Protein AF-A0A2T7SNU6-F1 (afdb_monomer_lite)

Sequence (93 aa):
MTGQPVAETDPRRLDRIVTNLILNAHRHGAAPVEVMVDGTTIVVRDHGPGLGLGLTIGQAQVIGAHLTLTNANTPGGAVATLELPRQTPATPT

Secondary structure (DSSP, 8-state):
----------HHHHHHHHHHHHHHHHHHS-SPPEEEEETTEEEEE--S-S-SGGGGHHHHGGGT-EEEEEE--SS--EEEEEEPPPPPPPPP-

Radius of gyration: 14.46 Å; chains: 1; bounding box: 39×28×40 Å

pLDDT: mean 72.66, std 13.08, range [44.84, 90.44]

InterPro domains:
  IPR003594 Histidine kinase/HSP90-like ATPase domain [PF02518] (9-51)
  IPR003594 Histidine kinase/HSP90-like ATPase domain [SM00387] (9-88)
  IPR036890 Histidine kinase/HSP90-like ATPase superfamily [G3DSA:3.30.565.10] (2-86)
  IPR036890 Histidine kinase/HSP90-like ATPase superfamily [SSF55874] (4-85)

Foldseek 3Di:
DDDPQDDDWDVVLVVVLVVQQVVLLVPQFADDWDWDDDRQKIKTKGLGQQPRRVPPPPRLVVTVWDWDWDWDPPPTMIIIMTGHDHDDPDDDD

Organism: NCBI:txid1440053

Structure (mmCIF, N/CA/C/O backbone):
data_AF-A0A2T7SNU6-F1
#
_entry.id   AF-A0A2T7SNU6-F1
#
loop_
_atom_site.group_PDB
_atom_site.id
_atom_site.type_symbol
_atom_site.label_atom_id
_atom_site.label_alt_id
_atom_site.label_comp_id
_atom_site.label_asym_id
_atom_site.label_entity_id
_atom_site.label_seq_id
_atom_site.pdbx_PDB_ins_code
_atom_site.Cartn_x
_atom_site.Cartn_y
_atom_site.Cartn_z
_atom_site.occupancy
_atom_site.B_iso_or_equiv
_atom_site.auth_seq_id
_atom_site.auth_comp_id
_atom_site.auth_asym_id
_atom_site.auth_atom_id
_atom_site.pdbx_PDB_model_num
ATOM 1 N N . MET A 1 1 ? -16.118 -21.892 7.584 1.00 44.84 1 MET A N 1
ATOM 2 C CA . MET A 1 1 ? -16.302 -20.546 8.168 1.00 44.84 1 MET A CA 1
ATOM 3 C C . MET A 1 1 ? -15.985 -19.520 7.087 1.00 44.84 1 MET A C 1
ATOM 5 O O . MET A 1 1 ? -14.822 -19.222 6.881 1.00 44.84 1 MET A O 1
ATOM 9 N N . THR A 1 2 ? -16.981 -19.038 6.345 1.00 50.38 2 THR A N 1
ATOM 10 C CA . THR A 1 2 ? -16.824 -17.946 5.364 1.00 50.38 2 THR A CA 1
ATOM 11 C C . THR A 1 2 ? -17.520 -16.711 5.919 1.00 50.38 2 THR A C 1
ATOM 13 O O . THR A 1 2 ? -18.608 -16.347 5.485 1.00 50.38 2 THR A O 1
ATOM 16 N N . GLY A 1 3 ? -16.932 -16.117 6.957 1.00 49.41 3 GLY A N 1
ATOM 17 C CA . GLY A 1 3 ? -17.245 -14.729 7.279 1.00 49.41 3 GLY A CA 1
ATOM 18 C C . GLY A 1 3 ? -16.535 -13.867 6.244 1.00 49.41 3 GLY A C 1
ATOM 19 O O . GLY A 1 3 ? -15.355 -14.103 5.985 1.00 49.41 3 GLY A O 1
ATOM 20 N N . GLN A 1 4 ? -17.234 -12.917 5.620 1.00 50.62 4 GLN A N 1
ATOM 21 C CA . GLN A 1 4 ? -16.523 -11.885 4.874 1.00 50.62 4 GLN A CA 1
ATOM 22 C C . GLN A 1 4 ? -15.600 -11.175 5.867 1.00 50.62 4 GLN A C 1
ATOM 24 O O . GLN A 1 4 ? -16.062 -10.814 6.952 1.00 50.62 4 GLN A O 1
ATOM 29 N N . PRO A 1 5 ? -14.303 -11.053 5.574 1.00 55.03 5 PRO A N 1
ATOM 30 C CA . PRO A 1 5 ? -13.394 -10.378 6.476 1.00 55.03 5 PRO A CA 1
ATOM 31 C C . PRO A 1 5 ? -13.803 -8.906 6.557 1.00 55.03 5 PRO A C 1
ATOM 33 O O . PRO A 1 5 ? -13.702 -8.169 5.582 1.00 55.03 5 PRO A O 1
ATOM 36 N N . VAL A 1 6 ? -14.313 -8.494 7.718 1.00 57.16 6 VAL A N 1
ATOM 37 C CA . VAL A 1 6 ? -14.671 -7.104 8.008 1.00 57.16 6 VAL A CA 1
ATOM 38 C C . VAL A 1 6 ? -13.720 -6.605 9.089 1.00 57.16 6 VAL A C 1
ATOM 40 O O . VAL A 1 6 ? -13.648 -7.188 10.169 1.00 57.16 6 VAL A O 1
ATOM 43 N N . ALA A 1 7 ? -12.976 -5.543 8.787 1.00 65.44 7 ALA A N 1
ATOM 44 C CA . ALA A 1 7 ? -12.198 -4.793 9.767 1.00 65.44 7 ALA A CA 1
ATOM 45 C C . ALA A 1 7 ? -12.881 -3.447 10.024 1.00 65.44 7 ALA A C 1
ATOM 47 O O . ALA A 1 7 ? -13.196 -2.722 9.081 1.00 65.44 7 ALA A O 1
ATOM 48 N N . GLU A 1 8 ? -13.085 -3.093 11.291 1.00 66.44 8 GLU A N 1
ATOM 49 C CA . GLU A 1 8 ? -13.482 -1.737 11.675 1.00 66.44 8 GLU A CA 1
ATOM 50 C C . GLU A 1 8 ? -12.264 -0.808 11.527 1.00 66.44 8 GLU A C 1
ATOM 52 O O . GLU A 1 8 ? -11.247 -0.947 12.209 1.00 66.44 8 GLU A O 1
ATOM 57 N N . THR A 1 9 ? -12.326 0.105 10.559 1.00 70.62 9 THR A N 1
ATOM 58 C CA . THR A 1 9 ? -11.251 1.048 10.222 1.00 70.62 9 THR A CA 1
ATOM 59 C C . THR A 1 9 ? -11.853 2.312 9.614 1.00 70.62 9 THR A C 1
ATOM 61 O O . THR A 1 9 ? -12.925 2.257 9.019 1.00 70.62 9 THR A O 1
ATOM 64 N N . ASP A 1 10 ? -11.168 3.454 9.745 1.00 80.38 10 ASP A N 1
ATOM 65 C CA . ASP A 1 10 ? -11.557 4.703 9.075 1.00 80.38 10 ASP A CA 1
ATOM 66 C C . ASP A 1 10 ? -11.428 4.542 7.543 1.00 80.38 10 ASP A C 1
ATOM 68 O O . ASP A 1 10 ? -10.303 4.503 7.021 1.00 80.38 10 ASP A O 1
ATOM 72 N N . PRO A 1 11 ? -12.550 4.474 6.796 1.00 80.44 11 PRO A N 1
ATOM 73 C CA . PRO A 1 11 ? -12.530 4.176 5.368 1.00 80.44 11 PRO A CA 1
ATOM 74 C C . PRO A 1 11 ? -11.828 5.267 4.556 1.00 80.44 11 PRO A C 1
ATOM 76 O O . PRO A 1 11 ? -11.207 4.964 3.542 1.00 80.44 11 PRO A O 1
ATOM 79 N N . ARG A 1 12 ? -11.858 6.530 5.007 1.00 79.38 12 ARG A N 1
ATOM 80 C CA . ARG A 1 12 ? -11.197 7.639 4.300 1.00 79.38 12 ARG A CA 1
ATOM 81 C C . ARG A 1 12 ? -9.683 7.528 4.393 1.00 79.38 12 ARG A C 1
ATOM 83 O O . ARG A 1 12 ? -8.966 7.870 3.456 1.00 79.38 12 ARG A O 1
ATOM 90 N N . ARG A 1 13 ? -9.180 7.075 5.542 1.00 77.94 13 ARG A N 1
ATOM 91 C CA . ARG A 1 13 ? -7.741 6.870 5.735 1.00 77.94 13 ARG A CA 1
ATOM 92 C C . ARG A 1 13 ? -7.253 5.645 4.982 1.00 77.94 13 ARG A C 1
ATOM 94 O O . ARG A 1 13 ? -6.194 5.726 4.365 1.00 77.94 13 ARG A O 1
ATOM 101 N N . LEU A 1 14 ? -8.026 4.559 4.997 1.00 82.44 14 LEU A N 1
ATOM 102 C CA . LEU A 1 14 ? -7.726 3.366 4.211 1.00 82.44 14 LEU A CA 1
ATOM 103 C C . LEU A 1 14 ? -7.647 3.691 2.716 1.00 82.44 14 LEU A C 1
ATOM 105 O O . LEU A 1 14 ? -6.631 3.401 2.089 1.00 82.44 14 LEU A O 1
ATOM 109 N N . ASP A 1 15 ? -8.669 4.363 2.182 1.00 85.25 15 ASP A N 1
ATOM 110 C CA . ASP A 1 15 ? -8.714 4.824 0.791 1.00 85.25 15 ASP A CA 1
ATOM 111 C C . ASP A 1 15 ? -7.473 5.648 0.427 1.00 85.25 15 ASP A C 1
ATOM 113 O O . ASP A 1 15 ? -6.795 5.376 -0.567 1.00 85.25 15 ASP A O 1
ATOM 117 N N . ARG A 1 16 ? -7.092 6.590 1.297 1.00 84.44 16 ARG A N 1
ATOM 118 C CA . ARG A 1 16 ? -5.901 7.417 1.094 1.00 84.44 16 ARG A CA 1
ATOM 119 C C . ARG A 1 16 ? -4.606 6.601 1.080 1.00 84.44 16 ARG A C 1
ATOM 121 O O . ARG A 1 16 ? -3.743 6.862 0.245 1.00 84.44 16 ARG A O 1
ATOM 128 N N . ILE A 1 17 ? -4.440 5.644 1.995 1.00 83.50 17 ILE A N 1
ATOM 129 C CA . ILE A 1 17 ? -3.234 4.801 2.061 1.00 83.50 17 ILE A CA 1
ATOM 130 C C . ILE A 1 17 ? -3.130 3.938 0.805 1.00 83.50 17 ILE A C 1
ATOM 132 O O . ILE A 1 17 ? -2.091 3.952 0.149 1.00 83.50 17 ILE A O 1
ATOM 136 N N . VAL A 1 18 ? -4.205 3.239 0.439 1.00 85.38 18 VAL A N 1
ATOM 137 C CA . VAL A 1 18 ? -4.232 2.363 -0.740 1.00 85.38 18 VAL A CA 1
ATOM 138 C C . VAL A 1 18 ? -3.994 3.168 -2.016 1.00 85.38 18 VAL A C 1
ATOM 140 O O . VAL A 1 18 ? -3.144 2.799 -2.826 1.00 85.38 18 VAL A O 1
ATOM 143 N N . THR A 1 19 ? -4.656 4.317 -2.159 1.00 86.38 19 THR A N 1
ATOM 144 C CA . THR A 1 19 ? -4.455 5.226 -3.295 1.00 86.38 19 THR A CA 1
ATOM 145 C C . THR A 1 19 ? -3.002 5.679 -3.401 1.00 86.38 19 THR A C 1
ATOM 147 O O . THR A 1 19 ? -2.430 5.649 -4.489 1.00 86.38 19 THR A O 1
ATOM 150 N N . ASN A 1 20 ? -2.369 6.052 -2.286 1.00 85.31 20 ASN A N 1
ATOM 151 C CA . ASN A 1 20 ? -0.960 6.439 -2.294 1.00 85.31 20 ASN A CA 1
ATOM 152 C C . ASN A 1 20 ? -0.050 5.281 -2.723 1.00 85.31 20 ASN A C 1
ATOM 154 O O . ASN A 1 20 ? 0.849 5.494 -3.531 1.00 85.31 20 ASN A O 1
ATOM 158 N N . LEU A 1 21 ? -0.290 4.062 -2.228 1.00 84.31 21 LEU A N 1
ATOM 159 C CA . LEU A 1 21 ? 0.501 2.887 -2.608 1.00 84.31 21 LEU A CA 1
ATOM 160 C C . LEU A 1 21 ? 0.393 2.597 -4.110 1.00 84.31 21 LEU A C 1
ATOM 162 O O . LEU A 1 21 ? 1.414 2.421 -4.772 1.00 84.31 21 LEU A O 1
ATOM 166 N N . ILE A 1 22 ? -0.821 2.619 -4.663 1.00 85.25 22 ILE A N 1
ATOM 167 C CA . ILE A 1 22 ? -1.060 2.370 -6.091 1.00 85.25 22 ILE A CA 1
ATOM 168 C C . ILE A 1 22 ? -0.450 3.481 -6.951 1.00 85.25 22 ILE A C 1
ATOM 170 O O . ILE A 1 22 ? 0.212 3.200 -7.950 1.00 85.25 22 ILE A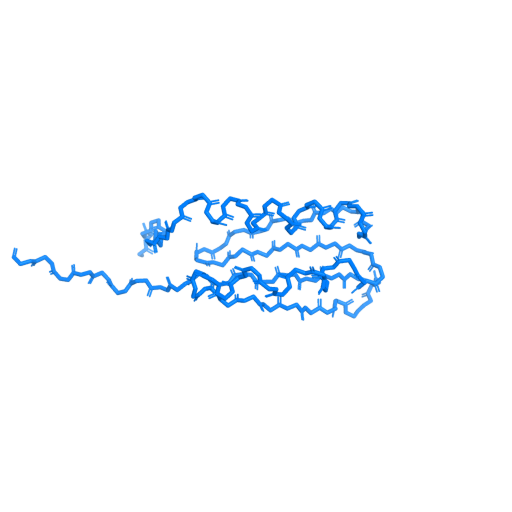 O 1
ATOM 174 N N . LEU A 1 23 ? -0.631 4.749 -6.570 1.00 84.00 23 LEU A N 1
ATOM 175 C CA . LEU A 1 23 ? -0.048 5.874 -7.303 1.00 84.00 23 LEU A CA 1
ATOM 176 C C . LEU A 1 23 ? 1.481 5.837 -7.277 1.00 84.00 23 LEU A C 1
ATOM 178 O O . LEU A 1 23 ? 2.104 6.136 -8.295 1.00 84.00 23 LEU A O 1
ATOM 182 N N . ASN A 1 24 ? 2.086 5.449 -6.156 1.00 81.88 24 ASN A N 1
ATOM 183 C CA . ASN A 1 24 ? 3.533 5.282 -6.067 1.00 81.88 24 ASN A CA 1
ATOM 184 C C . ASN A 1 24 ? 4.023 4.139 -6.956 1.00 81.88 24 ASN A C 1
ATOM 186 O O . ASN A 1 24 ? 4.959 4.340 -7.728 1.00 81.88 24 ASN A O 1
ATOM 190 N N . ALA A 1 25 ? 3.362 2.980 -6.899 1.00 81.25 25 ALA A N 1
ATOM 191 C CA . ALA A 1 25 ? 3.664 1.838 -7.757 1.00 81.25 25 ALA A CA 1
ATOM 192 C C . ALA A 1 25 ? 3.577 2.215 -9.245 1.00 81.25 25 ALA A C 1
ATOM 194 O O . ALA A 1 25 ? 4.444 1.852 -10.034 1.00 81.25 25 ALA A O 1
ATOM 195 N N . HIS A 1 26 ? 2.573 3.009 -9.630 1.00 81.62 26 HIS A N 1
ATOM 196 C CA . HIS A 1 26 ? 2.388 3.437 -11.014 1.00 81.62 26 HIS A CA 1
ATOM 197 C C . HIS A 1 26 ? 3.410 4.486 -11.477 1.00 81.62 26 HIS A C 1
ATOM 199 O O . HIS A 1 26 ? 3.884 4.424 -12.607 1.00 81.62 26 HIS A O 1
ATOM 205 N N . ARG A 1 27 ? 3.746 5.469 -10.630 1.00 79.94 27 ARG A N 1
ATOM 206 C CA . ARG A 1 27 ? 4.668 6.562 -10.997 1.00 79.94 27 ARG A CA 1
ATOM 207 C C . ARG A 1 27 ? 6.137 6.163 -10.935 1.00 79.94 27 ARG A C 1
ATOM 209 O O . ARG A 1 27 ? 6.941 6.710 -11.684 1.00 79.94 27 ARG A O 1
ATOM 216 N N . HIS A 1 28 ? 6.488 5.294 -9.992 1.00 75.94 28 HIS A N 1
ATOM 217 C CA . HIS A 1 28 ? 7.878 5.009 -9.634 1.00 75.94 28 HIS A CA 1
ATOM 218 C C . HIS A 1 28 ? 8.255 3.529 -9.771 1.00 75.94 28 HIS A C 1
ATOM 220 O O . HIS A 1 28 ? 9.444 3.211 -9.775 1.00 75.94 28 HIS A O 1
ATOM 226 N N . GLY A 1 29 ? 7.272 2.632 -9.855 1.00 76.62 29 GLY A N 1
ATOM 227 C CA . GLY A 1 29 ? 7.485 1.218 -10.137 1.00 76.62 29 GLY A CA 1
ATOM 228 C C . GLY A 1 29 ? 7.515 0.922 -11.637 1.00 76.62 29 GLY A C 1
ATOM 229 O O . GLY A 1 29 ? 7.651 1.816 -12.473 1.00 76.62 29 GLY A O 1
ATOM 230 N N . ALA A 1 30 ? 7.374 -0.356 -11.979 1.00 79.81 30 ALA A N 1
ATOM 231 C CA . ALA A 1 30 ? 7.152 -0.803 -13.348 1.00 79.81 30 ALA A CA 1
ATOM 232 C C . ALA A 1 30 ? 5.881 -1.646 -13.422 1.00 79.81 30 ALA A C 1
ATOM 234 O O . ALA A 1 30 ? 5.578 -2.420 -12.511 1.00 79.81 30 ALA A O 1
ATOM 235 N N . ALA A 1 31 ? 5.149 -1.479 -14.522 1.00 78.56 31 ALA A N 1
ATOM 236 C CA . ALA A 1 31 ? 3.973 -2.279 -14.811 1.00 78.56 31 ALA A CA 1
ATOM 237 C C . ALA A 1 31 ? 4.355 -3.754 -15.078 1.00 78.56 31 ALA A C 1
ATOM 239 O O . ALA A 1 31 ? 5.437 -4.009 -15.610 1.00 78.56 31 ALA A O 1
ATOM 240 N N . PRO A 1 32 ? 3.456 -4.711 -14.785 1.00 86.94 32 PRO A N 1
ATOM 241 C CA . PRO A 1 32 ? 2.117 -4.509 -14.223 1.00 86.94 32 PRO A CA 1
ATOM 242 C C . PRO A 1 32 ? 2.148 -4.148 -12.729 1.00 86.94 32 PRO A C 1
ATOM 244 O O . PRO A 1 32 ? 3.003 -4.614 -11.991 1.00 86.94 32 PRO A O 1
ATOM 247 N N . VAL A 1 33 ? 1.204 -3.320 -12.273 1.00 86.00 33 VAL A N 1
ATOM 248 C CA . VAL A 1 33 ? 0.962 -3.148 -10.831 1.00 86.00 33 VAL A CA 1
ATOM 249 C C . VAL A 1 33 ? -0.100 -4.159 -10.422 1.00 86.00 33 VAL A C 1
ATOM 251 O O . VAL A 1 33 ? -1.205 -4.148 -10.962 1.00 86.00 33 VAL A O 1
ATOM 254 N N . GLU A 1 34 ? 0.238 -5.030 -9.482 1.00 88.62 34 GLU A N 1
ATOM 255 C CA . GLU A 1 34 ? -0.637 -6.086 -8.980 1.00 88.62 34 GLU A CA 1
ATOM 256 C C . GLU A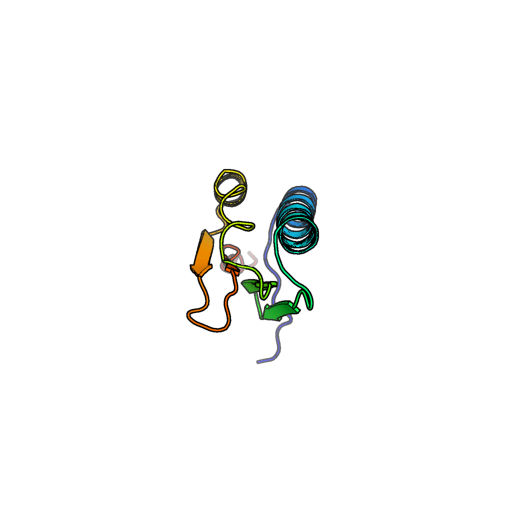 1 34 ? -1.178 -5.692 -7.603 1.00 88.62 34 GLU A C 1
ATOM 258 O O . GLU A 1 34 ? -0.423 -5.264 -6.729 1.00 88.62 34 GLU A O 1
ATOM 263 N N . VAL A 1 35 ? -2.491 -5.838 -7.404 1.00 89.88 35 VAL A N 1
ATOM 264 C CA . VAL A 1 35 ? -3.153 -5.574 -6.121 1.00 89.88 35 VAL A CA 1
ATOM 265 C C . VAL A 1 35 ? -3.911 -6.819 -5.688 1.00 89.88 35 VAL A C 1
ATOM 267 O O . VAL A 1 35 ? -4.761 -7.321 -6.422 1.00 89.88 35 VAL A O 1
ATOM 270 N N . MET A 1 36 ? -3.615 -7.300 -4.486 1.00 90.44 36 MET A N 1
ATOM 271 C CA . MET A 1 36 ? -4.276 -8.441 -3.862 1.00 90.44 36 MET A CA 1
ATOM 272 C C . MET A 1 36 ? -4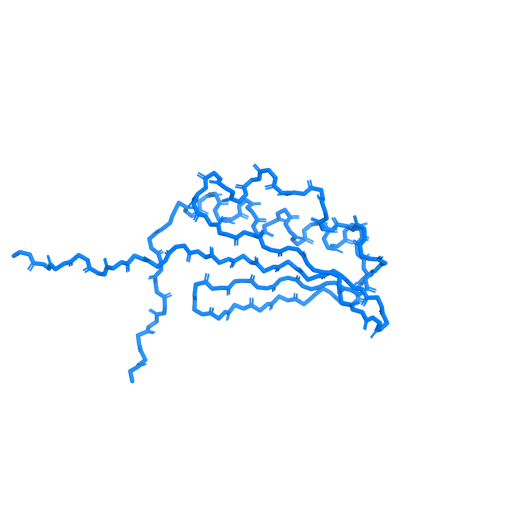.889 -8.014 -2.531 1.00 90.44 36 MET A C 1
ATOM 274 O O . MET A 1 36 ? -4.271 -7.279 -1.763 1.00 90.44 36 MET A O 1
ATOM 278 N N . VAL A 1 37 ? -6.100 -8.493 -2.256 1.00 89.81 37 VAL A N 1
ATOM 279 C CA . VAL A 1 37 ? -6.787 -8.297 -0.977 1.00 89.81 37 VAL A CA 1
ATOM 280 C C . VAL A 1 37 ? -7.141 -9.670 -0.427 1.00 89.81 37 VAL A C 1
ATOM 282 O O . VAL A 1 37 ? -7.863 -10.425 -1.075 1.00 89.81 37 VAL A O 1
ATOM 285 N N . ASP A 1 38 ? -6.630 -9.981 0.758 1.00 86.31 38 ASP A N 1
ATOM 286 C CA . ASP A 1 38 ? -6.940 -11.201 1.494 1.00 86.31 38 ASP A CA 1
ATOM 287 C C . ASP A 1 38 ? -7.218 -10.855 2.954 1.00 86.31 38 ASP A C 1
ATOM 289 O O . ASP A 1 38 ? -6.342 -10.392 3.685 1.00 86.31 38 ASP A O 1
ATOM 293 N N . GLY A 1 39 ? -8.455 -11.053 3.402 1.00 85.62 39 GLY A N 1
ATOM 294 C CA . GLY A 1 39 ? -8.786 -10.771 4.787 1.00 85.62 39 GLY A CA 1
ATOM 295 C C . GLY A 1 39 ? -8.679 -9.282 5.126 1.00 85.62 39 GL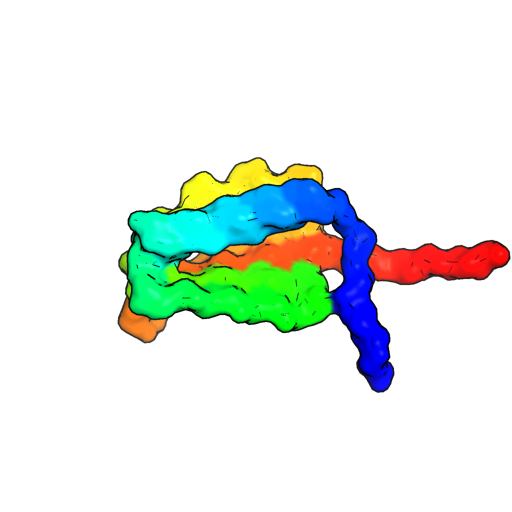Y A C 1
ATOM 296 O O . GLY A 1 39 ? -9.335 -8.420 4.546 1.00 85.62 39 GLY A O 1
ATOM 297 N N . THR A 1 40 ? -7.819 -9.008 6.101 1.00 86.00 40 THR A N 1
ATOM 298 C CA . THR A 1 40 ? -7.424 -7.670 6.548 1.00 86.00 40 THR A CA 1
ATOM 299 C C . THR A 1 40 ? -6.090 -7.233 5.941 1.00 86.00 40 THR A C 1
ATOM 301 O O . THR A 1 40 ? -5.499 -6.264 6.412 1.00 86.00 40 THR A O 1
ATOM 304 N N . THR A 1 41 ? -5.601 -7.950 4.929 1.00 85.81 41 THR A N 1
ATOM 305 C CA . THR A 1 41 ? -4.294 -7.746 4.309 1.00 85.81 41 THR A CA 1
ATOM 306 C C . THR A 1 41 ? -4.458 -7.271 2.871 1.00 85.81 41 THR A C 1
ATOM 308 O O . THR A 1 41 ? -5.164 -7.882 2.069 1.00 85.81 41 THR A O 1
ATOM 311 N N . ILE A 1 42 ? -3.781 -6.179 2.531 1.00 89.00 42 ILE A N 1
ATOM 312 C CA . ILE A 1 42 ? -3.707 -5.635 1.174 1.00 89.00 42 ILE A CA 1
ATOM 313 C C . ILE A 1 42 ? -2.251 -5.689 0.729 1.00 89.00 42 ILE A C 1
ATOM 315 O O . ILE A 1 42 ? -1.372 -5.184 1.424 1.00 89.00 42 ILE A O 1
ATOM 319 N N . VAL A 1 43 ? -1.995 -6.277 -0.434 1.00 88.06 43 VAL A N 1
ATOM 320 C CA . VAL A 1 43 ? -0.662 -6.357 -1.033 1.00 88.06 43 VAL A CA 1
ATOM 321 C C . VAL A 1 43 ? -0.663 -5.585 -2.344 1.00 88.06 43 VAL A C 1
ATOM 323 O O . VAL A 1 43 ? -1.478 -5.860 -3.220 1.00 88.06 43 VAL A O 1
ATOM 326 N N . VAL A 1 44 ? 0.258 -4.634 -2.483 1.00 87.81 44 VAL A N 1
ATOM 327 C CA . VAL A 1 44 ? 0.525 -3.918 -3.736 1.00 87.81 44 VAL A CA 1
ATOM 328 C C . VAL A 1 44 ? 1.929 -4.278 -4.193 1.00 87.81 44 VAL A C 1
ATOM 330 O O . VAL A 1 44 ? 2.887 -4.083 -3.445 1.00 87.81 44 VAL A O 1
ATOM 333 N N . ARG A 1 45 ? 2.053 -4.798 -5.412 1.00 85.56 45 ARG A N 1
ATOM 334 C CA . ARG A 1 45 ? 3.326 -5.196 -6.011 1.00 85.56 45 ARG A CA 1
ATOM 335 C C . ARG A 1 45 ? 3.569 -4.446 -7.313 1.00 85.56 45 ARG A C 1
ATOM 337 O O . ARG A 1 45 ? 2.692 -4.386 -8.169 1.00 85.56 45 ARG A O 1
ATOM 344 N N . ASP A 1 46 ? 4.780 -3.927 -7.468 1.00 83.56 46 ASP A N 1
ATOM 345 C CA . ASP A 1 46 ? 5.320 -3.470 -8.749 1.00 83.56 46 ASP A CA 1
ATOM 346 C C . ASP A 1 46 ? 6.542 -4.307 -9.150 1.00 83.56 46 ASP A C 1
ATOM 348 O O . ASP A 1 46 ? 7.095 -5.048 -8.335 1.00 83.56 46 ASP A O 1
ATOM 352 N N . HIS A 1 47 ? 6.960 -4.192 -10.412 1.00 80.69 47 HIS A N 1
ATOM 353 C CA . HIS A 1 47 ? 8.150 -4.868 -10.958 1.00 80.69 47 HIS A CA 1
ATOM 354 C C . HIS A 1 47 ? 9.293 -3.880 -11.234 1.00 80.69 47 HIS A C 1
ATOM 356 O O . HIS A 1 47 ? 10.161 -4.111 -12.074 1.00 80.69 47 HIS A O 1
ATOM 362 N N . GLY A 1 48 ? 9.266 -2.722 -10.570 1.00 73.12 48 GLY A N 1
ATOM 363 C CA . GLY A 1 48 ? 10.271 -1.676 -10.708 1.00 73.12 48 GLY A CA 1
ATOM 364 C C . GLY A 1 48 ? 11.539 -1.967 -9.899 1.00 73.12 48 GLY A C 1
ATOM 365 O O . GLY A 1 48 ? 11.645 -2.974 -9.210 1.00 73.12 48 GLY A O 1
ATOM 366 N N . PRO A 1 49 ? 12.535 -1.074 -9.904 1.00 65.88 49 PRO A N 1
ATOM 367 C CA . PRO A 1 49 ? 13.826 -1.306 -9.246 1.00 65.88 49 PRO A CA 1
ATOM 368 C C . PRO A 1 49 ? 13.789 -1.287 -7.699 1.00 65.88 49 PRO A C 1
ATOM 370 O O . PRO A 1 49 ? 14.843 -1.264 -7.072 1.00 65.88 49 PRO A O 1
ATOM 373 N N . GLY A 1 50 ? 12.609 -1.278 -7.063 1.00 61.69 50 GLY A N 1
ATOM 374 C CA . GLY A 1 50 ? 12.464 -1.324 -5.599 1.00 61.69 50 GLY A CA 1
ATOM 375 C C . GLY A 1 50 ? 12.490 0.037 -4.882 1.00 61.69 50 GLY A C 1
ATOM 376 O O . GLY A 1 50 ? 12.404 0.097 -3.661 1.00 61.69 50 GLY A O 1
ATOM 377 N N . LEU A 1 51 ? 12.600 1.154 -5.614 1.00 57.69 51 LEU A N 1
ATOM 378 C CA . LEU A 1 51 ? 12.760 2.502 -5.032 1.00 57.69 51 LEU A CA 1
ATOM 379 C C . LEU A 1 51 ? 11.434 3.265 -4.815 1.00 57.69 51 LEU A C 1
ATOM 381 O O . LEU A 1 51 ? 11.420 4.267 -4.103 1.00 57.69 51 LEU A O 1
ATOM 385 N N . GLY A 1 52 ? 10.322 2.813 -5.411 1.00 57.75 52 GLY A N 1
ATOM 386 C CA . GLY A 1 52 ? 9.067 3.577 -5.487 1.00 57.75 52 GLY A CA 1
ATOM 387 C C . GLY A 1 52 ? 8.161 3.521 -4.252 1.00 57.75 52 GLY A C 1
ATOM 388 O O . GLY A 1 52 ? 7.483 4.501 -3.949 1.00 57.75 52 GLY A O 1
ATOM 389 N N . LEU A 1 53 ? 8.159 2.410 -3.507 1.00 61.31 53 LEU A N 1
ATOM 390 C CA . LEU A 1 53 ? 7.240 2.219 -2.371 1.00 61.31 53 LEU A CA 1
ATOM 391 C C . LEU A 1 53 ? 7.790 2.741 -1.031 1.00 61.31 53 LEU A C 1
ATOM 393 O O . LEU A 1 53 ? 7.020 2.950 -0.094 1.00 61.31 53 LEU A O 1
ATOM 397 N N . GLY A 1 54 ? 9.095 3.030 -0.945 1.00 54.16 54 GLY A N 1
ATOM 398 C CA . GLY A 1 54 ? 9.772 3.532 0.264 1.00 54.16 54 GLY A CA 1
ATOM 399 C C . GLY A 1 54 ? 9.303 4.907 0.756 1.00 54.16 54 GLY A C 1
ATOM 400 O O . GLY A 1 54 ? 9.514 5.254 1.917 1.00 54.16 54 GLY A O 1
ATOM 401 N N . LEU A 1 55 ? 8.630 5.692 -0.090 1.00 52.06 55 LEU A N 1
ATOM 402 C CA . LEU A 1 55 ? 8.293 7.090 0.197 1.00 52.06 55 LEU A CA 1
ATOM 403 C C . LEU A 1 55 ? 6.994 7.288 1.008 1.00 52.06 55 LEU A C 1
ATOM 405 O O . LEU A 1 55 ? 6.528 8.417 1.141 1.00 52.06 55 LEU A O 1
ATOM 409 N N . THR A 1 56 ? 6.361 6.242 1.562 1.00 52.31 56 THR A N 1
ATOM 410 C CA . THR A 1 56 ? 5.056 6.388 2.267 1.00 52.31 56 THR A CA 1
ATOM 411 C C . THR A 1 56 ? 4.957 5.675 3.621 1.00 52.31 56 THR A C 1
ATOM 413 O O . THR A 1 56 ? 3.865 5.485 4.154 1.00 52.31 56 THR A O 1
ATOM 416 N N . ILE A 1 57 ? 6.092 5.385 4.266 1.00 55.81 57 ILE A N 1
ATOM 417 C CA . ILE A 1 57 ? 6.126 4.774 5.613 1.00 55.81 57 ILE A CA 1
ATOM 418 C C . ILE A 1 57 ? 5.323 5.598 6.651 1.00 55.81 57 ILE A C 1
ATOM 420 O O . ILE A 1 57 ? 4.735 5.042 7.574 1.00 55.81 57 ILE A O 1
ATOM 424 N N . GLY A 1 58 ? 5.193 6.917 6.468 1.00 54.50 58 GLY A N 1
ATOM 425 C CA . GLY A 1 58 ? 4.591 7.813 7.463 1.00 54.50 58 GLY A CA 1
ATOM 426 C C . GLY A 1 58 ? 3.060 7.802 7.621 1.00 54.50 58 GLY A C 1
ATOM 427 O O . GLY A 1 58 ? 2.570 8.503 8.502 1.00 54.50 58 GLY A O 1
ATOM 428 N N . GLN A 1 59 ? 2.271 7.096 6.795 1.00 55.09 59 GLN A N 1
ATOM 429 C CA . GLN A 1 59 ? 0.790 7.178 6.860 1.00 55.09 59 GLN A CA 1
ATOM 430 C C . GLN A 1 59 ? 0.095 5.937 7.439 1.00 55.09 59 GLN A C 1
ATOM 432 O O . GLN A 1 59 ? -0.989 6.071 8.003 1.00 55.09 59 GLN A O 1
ATOM 437 N N . ALA A 1 60 ? 0.702 4.750 7.359 1.00 57.16 60 ALA A N 1
ATOM 438 C CA . ALA A 1 60 ? 0.067 3.513 7.829 1.00 57.16 60 ALA A CA 1
ATOM 439 C C . ALA A 1 60 ? -0.053 3.435 9.361 1.00 57.16 60 ALA A C 1
ATOM 441 O O . ALA A 1 60 ? -1.086 3.013 9.882 1.00 57.16 60 ALA A O 1
ATOM 442 N N . GLN A 1 61 ? 0.944 3.955 10.089 1.00 58.47 61 GLN A N 1
ATOM 443 C CA . GLN A 1 61 ? 0.925 3.982 11.557 1.00 58.47 61 GLN A CA 1
ATOM 444 C C . GLN A 1 61 ? -0.240 4.807 12.126 1.00 58.47 61 GLN A C 1
ATOM 446 O O . GLN A 1 61 ? -0.681 4.559 13.244 1.00 58.47 61 GLN A O 1
ATOM 451 N N . VAL A 1 62 ? -0.778 5.758 11.356 1.00 59.50 62 VAL A N 1
ATOM 452 C CA . VAL A 1 62 ? -1.831 6.678 11.815 1.00 59.50 62 VAL A CA 1
ATOM 453 C C . VAL A 1 62 ? -3.166 5.961 12.065 1.00 59.50 62 VAL A C 1
ATOM 455 O O . VAL A 1 62 ? -3.998 6.471 12.809 1.00 59.50 62 VAL A O 1
ATOM 458 N N . ILE A 1 63 ? -3.373 4.777 11.482 1.00 67.50 63 ILE A N 1
ATOM 459 C CA . ILE A 1 63 ? -4.576 3.952 11.696 1.00 67.50 63 ILE A CA 1
ATOM 460 C C . ILE A 1 63 ? -4.297 2.662 12.476 1.00 67.50 63 ILE A C 1
ATOM 462 O O . ILE A 1 63 ? -5.143 1.776 12.514 1.00 67.50 63 ILE A O 1
ATOM 466 N N . GLY A 1 64 ? -3.105 2.523 13.067 1.00 68.69 64 GLY A N 1
ATOM 467 C CA . GLY A 1 64 ? -2.693 1.275 13.716 1.00 68.69 64 GLY A CA 1
ATOM 468 C C . GLY A 1 64 ? -2.509 0.101 12.745 1.00 68.69 64 GLY A C 1
ATOM 469 O O . GLY A 1 64 ? -2.418 -1.039 13.191 1.00 68.69 64 GLY A O 1
ATOM 470 N N . ALA A 1 65 ? -2.456 0.366 11.435 1.00 75.06 65 ALA A N 1
ATOM 471 C CA . ALA A 1 65 ? -2.150 -0.639 10.428 1.00 75.06 65 ALA A CA 1
ATOM 472 C C . ALA A 1 65 ? -0.637 -0.849 10.336 1.00 75.06 65 ALA A C 1
ATOM 474 O O . ALA A 1 65 ? 0.150 0.103 10.409 1.00 75.06 65 ALA A O 1
ATOM 475 N N . HIS A 1 66 ? -0.230 -2.101 10.156 1.00 79.19 66 HIS A N 1
ATOM 476 C CA . HIS A 1 66 ? 1.163 -2.443 9.931 1.00 79.19 66 HIS A CA 1
ATOM 477 C C . HIS A 1 66 ? 1.449 -2.392 8.431 1.00 79.19 66 HIS A C 1
ATOM 479 O O . HIS A 1 66 ? 0.813 -3.096 7.655 1.00 79.19 66 HIS A O 1
ATOM 485 N N . LEU A 1 67 ? 2.378 -1.533 8.011 1.00 81.19 67 LEU A N 1
ATOM 486 C CA . LEU A 1 67 ? 2.855 -1.493 6.631 1.00 81.19 67 LEU A CA 1
ATOM 487 C C . LEU A 1 67 ? 4.271 -2.050 6.584 1.00 81.19 67 LEU A C 1
ATOM 489 O O . LEU A 1 67 ? 5.190 -1.464 7.156 1.00 81.19 67 LEU A O 1
ATOM 493 N N . THR A 1 68 ? 4.443 -3.146 5.860 1.00 81.12 68 THR A N 1
ATOM 494 C CA . THR A 1 68 ? 5.747 -3.724 5.553 1.00 81.12 68 THR A CA 1
ATOM 495 C C . THR A 1 68 ? 6.088 -3.440 4.098 1.00 81.12 68 THR A C 1
ATOM 497 O O . THR A 1 68 ? 5.272 -3.656 3.205 1.00 81.12 68 THR A O 1
ATOM 500 N N . LEU A 1 69 ? 7.306 -2.964 3.855 1.00 75.50 69 LEU A N 1
ATOM 501 C CA . LEU A 1 69 ? 7.852 -2.787 2.515 1.00 75.50 69 LEU A CA 1
ATOM 502 C C . LEU A 1 69 ? 8.987 -3.781 2.325 1.00 75.50 69 LEU A C 1
ATOM 504 O O . LEU A 1 69 ? 9.924 -3.815 3.122 1.00 75.50 69 LEU A O 1
ATOM 508 N N . THR A 1 70 ? 8.908 -4.580 1.270 1.00 75.62 70 THR A N 1
ATOM 509 C CA . THR A 1 70 ? 9.964 -5.526 0.909 1.00 75.62 70 THR A CA 1
ATOM 510 C C . THR A 1 70 ? 10.323 -5.360 -0.556 1.00 75.62 70 THR A C 1
ATOM 512 O O . THR A 1 70 ? 9.453 -5.112 -1.389 1.00 75.62 70 THR A O 1
ATOM 515 N N . ASN A 1 71 ? 11.606 -5.498 -0.880 1.00 66.38 71 ASN A N 1
ATOM 516 C CA . ASN A 1 71 ? 12.022 -5.633 -2.268 1.00 66.38 71 ASN A CA 1
ATOM 517 C C . ASN A 1 71 ?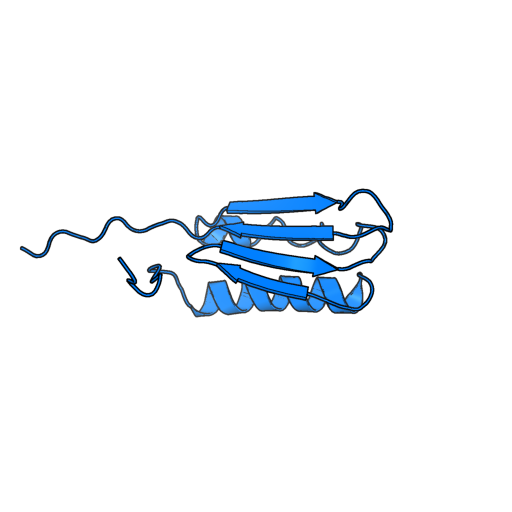 11.843 -7.096 -2.678 1.00 66.38 71 ASN A C 1
ATOM 519 O O . ASN A 1 71 ? 12.365 -7.999 -2.020 1.00 66.38 71 ASN A O 1
ATOM 523 N N . ALA A 1 72 ? 11.112 -7.333 -3.764 1.00 63.62 72 ALA A N 1
ATOM 524 C CA . ALA A 1 72 ? 11.074 -8.634 -4.405 1.00 63.62 72 ALA A CA 1
ATOM 525 C C . ALA A 1 72 ? 12.436 -8.857 -5.076 1.00 63.62 72 ALA A C 1
ATOM 527 O O . ALA A 1 72 ? 12.789 -8.190 -6.049 1.00 63.62 72 ALA A O 1
ATOM 528 N N . ASN A 1 73 ? 13.241 -9.773 -4.538 1.00 55.16 73 ASN A N 1
ATOM 529 C CA . ASN A 1 73 ? 14.528 -10.105 -5.137 1.00 55.16 73 ASN A CA 1
ATOM 530 C C . ASN A 1 73 ? 14.317 -10.847 -6.470 1.00 55.16 73 ASN A C 1
ATOM 532 O O . ASN A 1 73 ? 14.181 -12.063 -6.499 1.00 55.16 73 ASN A O 1
ATOM 536 N N . THR A 1 74 ? 14.403 -10.077 -7.556 1.00 50.59 74 THR A N 1
ATOM 537 C CA . THR A 1 74 ? 14.650 -10.444 -8.967 1.00 50.59 74 THR A CA 1
ATOM 538 C C . THR A 1 74 ? 13.522 -11.165 -9.736 1.00 50.59 74 THR A C 1
ATOM 540 O O . THR A 1 74 ? 13.099 -12.241 -9.319 1.00 50.59 74 THR A O 1
ATOM 543 N N . PRO A 1 75 ? 13.079 -10.627 -10.901 1.00 51.66 75 PRO A N 1
ATOM 544 C CA . PRO A 1 75 ? 13.613 -9.464 -11.621 1.00 51.66 75 PRO A CA 1
ATOM 545 C C . PRO A 1 75 ? 12.979 -8.154 -11.123 1.00 51.66 75 PRO A C 1
ATOM 547 O O . PRO A 1 75 ? 11.992 -7.698 -11.677 1.00 51.66 75 PRO A O 1
ATOM 550 N N . GLY A 1 76 ? 13.556 -7.541 -10.082 1.00 66.81 76 GLY A N 1
ATOM 551 C CA . GLY A 1 76 ? 13.056 -6.309 -9.476 1.00 66.81 76 GLY A CA 1
ATOM 552 C C . GLY A 1 76 ? 11.666 -6.424 -8.840 1.00 66.81 76 GLY A C 1
ATOM 553 O O . GLY A 1 76 ? 10.925 -7.386 -9.028 1.00 66.81 76 GLY A O 1
ATOM 554 N N . GLY A 1 77 ? 11.330 -5.409 -8.058 1.00 71.00 77 GLY A N 1
ATOM 555 C CA . GLY A 1 77 ? 9.981 -5.137 -7.589 1.00 71.00 77 GLY A CA 1
ATOM 556 C C . GLY A 1 77 ? 9.954 -4.652 -6.154 1.00 71.00 77 GLY A C 1
ATOM 557 O O . GLY A 1 77 ? 10.799 -5.028 -5.340 1.00 71.00 77 GLY A O 1
ATOM 558 N N . ALA A 1 78 ? 8.961 -3.838 -5.825 1.00 79.50 78 ALA A N 1
ATOM 559 C CA . ALA A 1 78 ? 8.607 -3.566 -4.444 1.00 79.50 78 ALA A CA 1
ATOM 560 C C . ALA A 1 78 ? 7.253 -4.208 -4.127 1.00 79.50 78 ALA A C 1
ATOM 562 O O . ALA A 1 78 ? 6.342 -4.232 -4.953 1.00 79.50 78 ALA A O 1
ATOM 563 N N . VAL A 1 79 ? 7.142 -4.753 -2.920 1.00 83.56 79 VAL A N 1
ATOM 564 C CA . VAL A 1 79 ? 5.918 -5.324 -2.365 1.00 83.56 79 VAL A CA 1
ATOM 565 C C . VAL A 1 79 ? 5.601 -4.551 -1.095 1.00 83.56 79 VAL A C 1
ATOM 567 O O . VAL A 1 79 ? 6.377 -4.570 -0.135 1.00 83.56 79 VAL A O 1
ATOM 570 N N . ALA A 1 80 ? 4.468 -3.861 -1.105 1.00 85.44 80 ALA A N 1
ATOM 571 C CA . ALA A 1 80 ? 3.888 -3.224 0.062 1.00 85.44 80 ALA A CA 1
ATOM 572 C C . ALA A 1 80 ? 2.772 -4.106 0.615 1.00 85.44 80 ALA A C 1
ATOM 574 O O . ALA A 1 80 ? 1.775 -4.336 -0.064 1.00 85.44 80 ALA A O 1
ATOM 575 N N . THR A 1 81 ? 2.932 -4.558 1.853 1.00 87.00 81 THR A N 1
ATOM 576 C CA . THR A 1 81 ? 1.929 -5.333 2.585 1.00 87.00 81 THR A CA 1
ATOM 577 C C . THR A 1 81 ? 1.346 -4.454 3.679 1.00 87.00 81 THR A C 1
ATOM 579 O O . THR A 1 81 ? 2.061 -4.049 4.592 1.00 87.00 81 THR A O 1
ATOM 582 N N . LEU A 1 82 ? 0.059 -4.138 3.576 1.00 86.50 82 LEU A N 1
ATOM 583 C CA . LEU A 1 82 ? -0.706 -3.407 4.576 1.00 86.50 82 LEU A CA 1
ATOM 584 C C . LEU A 1 82 ? -1.596 -4.388 5.337 1.00 86.50 82 LEU A C 1
ATOM 586 O O . LEU A 1 82 ? -2.522 -4.954 4.762 1.00 86.50 82 LEU A O 1
ATOM 590 N N . GLU A 1 83 ? -1.350 -4.548 6.630 1.00 85.81 83 GLU A N 1
ATOM 591 C CA . GLU A 1 83 ? -2.172 -5.347 7.532 1.00 85.81 83 GLU A CA 1
ATOM 592 C C . GLU A 1 83 ? -3.008 -4.425 8.420 1.00 85.81 83 GLU A C 1
ATOM 594 O O . GLU A 1 83 ? -2.479 -3.630 9.202 1.00 85.81 83 GLU A O 1
ATOM 599 N N . LEU A 1 84 ? -4.329 -4.525 8.300 1.00 84.38 84 LEU A N 1
ATOM 600 C CA . LEU A 1 84 ? -5.259 -3.823 9.174 1.00 84.38 84 LEU A CA 1
ATOM 601 C C . LEU A 1 84 ? -5.383 -4.564 10.512 1.00 84.38 84 LEU A C 1
ATOM 603 O O . LEU A 1 84 ? -5.387 -5.801 10.533 1.00 84.38 84 LEU A O 1
ATOM 607 N N . PRO A 1 85 ? -5.520 -3.836 11.634 1.00 76.50 85 PRO A N 1
ATOM 608 C CA . PRO A 1 85 ? -5.737 -4.461 12.928 1.00 76.50 85 PRO A CA 1
ATOM 609 C C . PRO A 1 85 ? -7.032 -5.278 12.895 1.00 76.50 85 PRO A C 1
ATOM 611 O O . PRO A 1 85 ? -8.095 -4.783 12.517 1.00 76.50 85 PRO A O 1
ATOM 614 N N . ARG A 1 86 ? -6.952 -6.546 13.310 1.00 67.94 86 ARG A N 1
ATOM 615 C CA . ARG A 1 86 ? -8.151 -7.363 13.513 1.00 67.94 86 ARG A CA 1
ATOM 616 C C . ARG A 1 86 ? -8.879 -6.833 14.738 1.00 67.94 86 ARG A C 1
ATOM 618 O O . ARG A 1 86 ? -8.314 -6.815 15.829 1.00 67.94 86 ARG A O 1
ATOM 625 N N . GLN A 1 87 ? -10.128 -6.427 14.568 1.00 60.88 87 GLN A N 1
ATOM 626 C CA . GLN A 1 87 ? -10.989 -6.151 15.708 1.00 60.88 87 GLN A CA 1
ATOM 627 C C . GLN A 1 87 ? -11.507 -7.487 16.237 1.00 60.88 87 GLN A C 1
ATOM 629 O O . GLN A 1 87 ? -12.070 -8.285 15.485 1.00 60.88 87 GLN A O 1
ATOM 634 N N . THR A 1 88 ? -11.284 -7.762 17.521 1.00 53.97 88 THR A N 1
ATOM 635 C CA . THR A 1 88 ? -12.00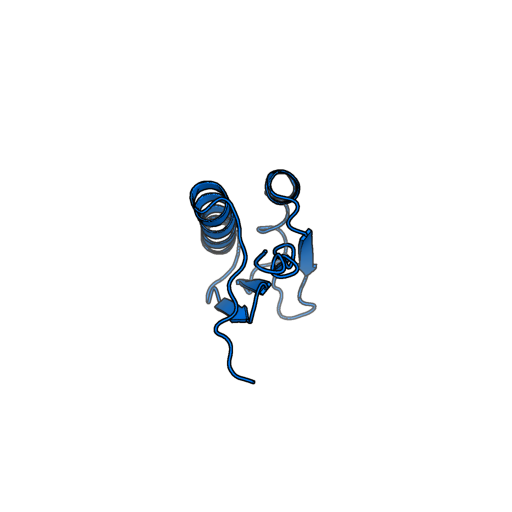7 -8.837 18.203 1.00 53.97 88 THR A CA 1
ATOM 636 C C . THR A 1 88 ? -13.483 -8.444 18.173 1.00 53.97 88 THR A C 1
ATOM 638 O O . THR A 1 88 ? -13.783 -7.337 18.624 1.00 53.97 88 THR A O 1
ATOM 641 N N . PRO A 1 89 ? -14.400 -9.274 17.643 1.00 54.59 89 PRO A N 1
ATOM 642 C CA . PRO A 1 89 ? -15.820 -8.947 17.658 1.00 54.59 89 PRO A CA 1
ATOM 643 C C . PRO A 1 89 ? -16.226 -8.604 19.090 1.00 54.59 89 PRO A C 1
ATOM 645 O O . PRO A 1 89 ? -16.013 -9.415 19.994 1.00 54.59 89 PRO A O 1
ATOM 648 N N . ALA A 1 90 ? -16.750 -7.399 19.314 1.00 54.47 90 ALA A N 1
ATOM 649 C CA . ALA A 1 90 ? -17.296 -7.049 20.614 1.00 54.47 90 ALA A CA 1
ATOM 650 C C . ALA A 1 90 ? -18.429 -8.036 20.922 1.00 54.47 90 ALA A C 1
ATOM 652 O O . ALA A 1 90 ? -19.350 -8.190 20.118 1.00 54.47 90 ALA A O 1
ATOM 653 N N . THR A 1 91 ? -18.340 -8.743 22.051 1.00 59.97 91 THR A N 1
ATOM 654 C CA . THR A 1 91 ? -19.426 -9.610 22.516 1.00 59.97 91 THR A CA 1
ATOM 655 C C . THR A 1 91 ? -20.682 -8.747 22.660 1.00 59.97 91 THR A C 1
ATOM 657 O O . THR A 1 91 ? -20.633 -7.771 23.411 1.00 59.97 91 THR A O 1
ATOM 660 N N . PRO A 1 92 ? -21.785 -9.044 21.952 1.00 67.31 92 PRO A N 1
ATOM 661 C CA . PRO A 1 92 ? -23.025 -8.307 22.152 1.00 67.31 92 PRO A CA 1
ATOM 662 C C . PRO A 1 92 ? -23.541 -8.569 23.576 1.00 67.31 92 PRO A C 1
ATOM 664 O O . PRO A 1 92 ? -23.625 -9.728 23.988 1.00 67.31 92 PRO A O 1
ATOM 667 N N . THR A 1 93 ? -23.821 -7.492 24.318 1.00 63.47 93 THR A N 1
ATOM 668 C CA . THR A 1 93 ? -24.475 -7.509 25.643 1.00 63.47 93 THR A CA 1
ATOM 669 C C . THR A 1 93 ? -25.947 -7.876 25.525 1.00 63.47 93 THR A C 1
ATOM 671 O O . THR A 1 93 ? -26.592 -7.389 24.568 1.00 63.47 93 THR A O 1
#